Protein AF-A0A0B7HLV7-F1 (afdb_monomer_lite)

Foldseek 3Di:
DVQVQVLVLQLLVVVLCLVVPVLPAQAADDDDPPDFWGQFTPVVSQVVVLVVLVVSPQADPLVSVLSSVLRVLLRVCSNVPLDTGTPPDDDPLQPCARLQQSHNDALDSSQSVQKHWAPWDDDPFKIKIWIWGNRDPVGRPDIWIWIWGQDPNHIHTNDTRSSVSSVVSSVVSVVD

Radius of gyration: 17.13 Å; chains: 1; bounding box: 41×34×47 Å

Structure (mmCIF, N/CA/C/O backbone):
data_AF-A0A0B7HLV7-F1
#
_entry.id   AF-A0A0B7HLV7-F1
#
loop_
_atom_site.group_PDB
_atom_site.id
_atom_site.type_symbol
_atom_site.label_atom_id
_atom_site.label_alt_id
_atom_site.label_comp_id
_atom_site.label_asym_id
_atom_site.label_entity_id
_atom_site.label_seq_id
_atom_site.pdbx_PDB_ins_code
_atom_site.Cartn_x
_atom_site.Cartn_y
_atom_site.Cartn_z
_atom_site.occupancy
_atom_site.B_iso_or_equiv
_atom_site.auth_seq_id
_atom_site.auth_comp_id
_atom_site.auth_asym_id
_atom_site.auth_atom_id
_atom_site.pdbx_PDB_model_num
ATOM 1 N N . MET A 1 1 ? -16.124 2.424 22.012 1.00 82.56 1 MET A N 1
ATOM 2 C CA . MET A 1 1 ? -14.673 2.455 22.305 1.00 82.56 1 MET A CA 1
ATOM 3 C C . MET A 1 1 ? -13.866 1.832 21.165 1.00 82.56 1 MET A C 1
ATOM 5 O O . MET A 1 1 ? -13.036 2.535 20.619 1.00 82.56 1 MET A O 1
ATOM 9 N N . ILE A 1 2 ? -14.164 0.598 20.724 1.00 90.06 2 ILE A N 1
ATOM 10 C CA . ILE A 1 2 ? -13.438 -0.084 19.622 1.00 90.06 2 ILE A CA 1
ATOM 11 C C . ILE A 1 2 ? -13.521 0.661 18.279 1.00 90.06 2 ILE A C 1
ATOM 13 O O . ILE A 1 2 ? -12.499 0.878 17.647 1.00 90.06 2 ILE A O 1
ATOM 17 N N . VAL A 1 3 ? -14.708 1.136 17.886 1.00 93.38 3 VAL A N 1
ATOM 18 C CA . VAL A 1 3 ? -14.902 1.942 16.660 1.00 93.38 3 VAL A CA 1
ATOM 19 C C . VAL A 1 3 ? -13.949 3.143 16.600 1.00 93.38 3 VAL A C 1
ATOM 21 O O . VAL A 1 3 ? -13.346 3.411 15.569 1.00 93.38 3 VAL A O 1
ATOM 24 N N . LEU A 1 4 ? -13.763 3.843 17.724 1.00 94.81 4 LEU A N 1
ATOM 25 C CA . LEU A 1 4 ? -12.854 4.987 17.788 1.00 94.81 4 LEU A CA 1
ATOM 26 C C . LEU A 1 4 ? -11.385 4.557 17.656 1.00 94.81 4 LEU A C 1
ATOM 28 O O . LEU A 1 4 ? -10.611 5.273 17.036 1.00 94.81 4 LEU A O 1
ATOM 32 N N . LEU A 1 5 ? -11.011 3.391 18.198 1.00 96.50 5 LEU A N 1
ATOM 33 C CA . LEU A 1 5 ? -9.662 2.838 18.040 1.00 96.50 5 LEU A CA 1
ATOM 34 C C . LEU A 1 5 ? -9.366 2.499 16.576 1.00 96.50 5 LEU A C 1
ATOM 36 O O . LEU A 1 5 ? -8.321 2.891 16.078 1.00 96.50 5 LEU A O 1
ATOM 40 N N . LEU A 1 6 ? -10.295 1.841 15.878 1.00 98.06 6 LEU A N 1
ATOM 41 C CA . LEU A 1 6 ? -10.146 1.513 14.455 1.00 98.06 6 LEU A CA 1
ATOM 42 C C . LEU A 1 6 ? -10.099 2.771 13.580 1.00 98.06 6 LEU A C 1
ATOM 44 O O . LEU A 1 6 ? -9.280 2.869 12.670 1.00 98.06 6 LEU A O 1
ATOM 48 N N . GLN A 1 7 ? -10.932 3.770 13.890 1.00 97.94 7 GLN A N 1
ATOM 49 C CA . GLN A 1 7 ? -10.882 5.047 13.187 1.00 97.94 7 GLN A CA 1
ATOM 50 C C . GLN A 1 7 ? -9.551 5.766 13.435 1.00 97.94 7 GLN A C 1
ATOM 52 O O . GLN A 1 7 ? -8.980 6.334 12.513 1.00 97.94 7 GLN A O 1
ATOM 57 N N . ASN A 1 8 ? -9.043 5.754 14.666 1.00 98.00 8 ASN A N 1
ATOM 58 C CA . ASN A 1 8 ? -7.751 6.361 14.965 1.00 98.00 8 ASN A CA 1
ATOM 59 C C . ASN A 1 8 ? -6.611 5.618 14.265 1.00 98.00 8 ASN A C 1
ATOM 61 O O . ASN A 1 8 ? -5.778 6.282 13.664 1.00 98.00 8 ASN A O 1
ATOM 65 N N . LEU A 1 9 ? -6.635 4.282 14.246 1.00 98.38 9 LEU A N 1
ATOM 66 C CA . LEU A 1 9 ? -5.660 3.470 13.518 1.00 98.38 9 LEU A CA 1
ATOM 67 C C . LEU A 1 9 ? -5.577 3.892 12.047 1.00 98.38 9 LEU A C 1
ATOM 69 O O . LEU A 1 9 ? -4.496 4.214 11.566 1.00 98.38 9 LEU A O 1
ATOM 73 N N . ILE A 1 10 ? -6.708 3.957 11.336 1.00 98.00 10 ILE A N 1
ATOM 74 C CA . ILE A 1 10 ? -6.679 4.322 9.914 1.00 98.00 10 ILE A CA 1
ATOM 75 C C . ILE A 1 10 ? -6.215 5.775 9.708 1.00 98.00 10 ILE A C 1
ATOM 77 O O . ILE A 1 10 ? -5.467 6.065 8.780 1.00 98.00 10 ILE A O 1
ATOM 81 N N . ARG A 1 11 ? -6.574 6.696 10.611 1.00 97.94 11 ARG A N 1
ATOM 82 C CA . ARG A 1 11 ? -6.086 8.085 10.572 1.00 97.94 11 ARG A CA 1
ATOM 83 C C . ARG A 1 11 ? -4.574 8.167 10.767 1.00 97.94 11 ARG A C 1
ATOM 85 O O . ARG A 1 11 ? -3.918 8.937 10.070 1.00 97.94 11 ARG A O 1
ATOM 92 N N . GLU A 1 12 ? -4.028 7.390 11.696 1.00 97.88 12 GLU A N 1
ATOM 93 C CA . GLU A 1 12 ? -2.591 7.321 11.960 1.00 97.88 12 GLU A CA 1
ATOM 94 C C . GLU A 1 12 ? -1.831 6.698 10.788 1.00 97.88 12 GLU A C 1
ATOM 96 O O . GLU A 1 12 ? -0.806 7.248 10.393 1.00 97.88 12 GLU A O 1
ATOM 101 N N . VAL A 1 13 ? -2.375 5.646 10.169 1.00 97.31 13 VAL A N 1
ATOM 102 C CA . VAL A 1 13 ? -1.836 5.041 8.941 1.00 97.31 13 VAL A CA 1
ATOM 103 C C . VAL A 1 13 ? -1.690 6.079 7.830 1.00 97.31 13 VAL A C 1
ATOM 105 O O . VAL A 1 13 ? -0.601 6.236 7.284 1.00 97.31 13 VAL A O 1
ATOM 108 N N . TYR A 1 14 ? -2.749 6.831 7.518 1.00 96.19 14 TYR A N 1
ATOM 109 C CA . TYR A 1 14 ? -2.695 7.824 6.437 1.00 96.19 14 TYR A CA 1
ATOM 110 C C . TYR A 1 14 ? -1.865 9.058 6.787 1.00 96.19 14 TYR A C 1
ATOM 112 O O . TYR A 1 14 ? -1.224 9.641 5.913 1.00 96.19 14 TYR A O 1
ATOM 120 N N . HIS A 1 15 ? -1.825 9.458 8.057 1.00 96.12 15 HIS A N 1
ATOM 121 C CA . HIS A 1 15 ? -0.903 10.501 8.494 1.00 96.12 15 HIS A CA 1
ATOM 122 C C . HIS A 1 15 ? 0.558 10.051 8.325 1.00 96.12 15 HIS A C 1
ATOM 124 O O . HIS A 1 15 ? 1.380 10.784 7.769 1.00 96.12 15 HIS A O 1
ATOM 130 N N . TRP A 1 16 ? 0.878 8.828 8.750 1.00 95.44 16 TRP A N 1
ATOM 131 C CA . TRP A 1 16 ? 2.199 8.232 8.580 1.00 95.44 16 TRP A CA 1
ATOM 132 C C . TRP A 1 16 ? 2.587 8.104 7.104 1.00 95.44 16 TRP A C 1
ATOM 134 O O . TRP A 1 16 ? 3.659 8.574 6.729 1.00 95.44 16 TRP A O 1
ATOM 144 N N . GLU A 1 17 ? 1.707 7.567 6.255 1.00 92.94 17 GLU A N 1
ATOM 145 C CA . GLU A 1 17 ? 1.951 7.451 4.812 1.00 92.94 17 GLU A CA 1
ATOM 146 C C . GLU A 1 17 ? 2.245 8.822 4.201 1.00 92.94 17 GLU A C 1
ATOM 148 O O . GLU A 1 17 ? 3.291 8.993 3.575 1.00 92.94 17 GLU A O 1
ATOM 153 N N . SER A 1 18 ? 1.417 9.832 4.493 1.00 90.19 18 SER A N 1
ATOM 154 C CA . SER A 1 18 ? 1.579 11.177 3.924 1.00 90.19 18 SER A CA 1
ATOM 155 C C . SER A 1 18 ? 2.907 11.852 4.297 1.00 90.19 18 SER A C 1
ATOM 157 O O . SER A 1 18 ? 3.455 12.626 3.513 1.00 90.19 18 SER A O 1
ATOM 159 N N . THR A 1 19 ? 3.461 11.534 5.471 1.00 88.50 19 THR A N 1
ATOM 160 C CA . THR A 1 19 ? 4.732 12.089 5.971 1.00 88.50 19 THR A CA 1
ATOM 161 C C . THR A 1 19 ? 5.956 11.276 5.534 1.00 88.50 19 THR A C 1
ATOM 163 O O . THR A 1 19 ? 7.069 11.799 5.544 1.00 88.50 19 THR A O 1
ATOM 166 N N . HIS A 1 20 ? 5.754 10.031 5.088 1.00 81.88 20 HIS A N 1
ATOM 167 C CA . HIS A 1 20 ? 6.789 9.096 4.621 1.00 81.88 20 HIS A CA 1
ATOM 168 C C . HIS A 1 20 ? 6.646 8.770 3.120 1.00 81.88 20 HIS A C 1
ATOM 170 O O . HIS A 1 20 ? 7.171 7.773 2.622 1.00 81.88 20 HIS A O 1
ATOM 176 N N . ARG A 1 21 ? 5.937 9.623 2.369 1.00 68.69 21 ARG A N 1
ATOM 177 C CA . ARG A 1 21 ? 5.664 9.456 0.931 1.00 68.69 21 ARG A CA 1
ATOM 178 C C . ARG A 1 21 ? 6.865 9.763 0.029 1.00 68.69 21 ARG A C 1
ATOM 180 O O . ARG A 1 21 ? 6.797 9.561 -1.180 1.00 68.69 21 ARG A O 1
ATOM 187 N N . SER A 1 22 ? 7.972 10.250 0.592 1.00 56.41 22 SER A N 1
ATOM 188 C CA . SER A 1 22 ? 9.086 10.863 -0.149 1.00 56.41 22 SER A CA 1
ATOM 189 C C . SER A 1 22 ? 9.812 9.945 -1.140 1.00 56.41 22 SER A C 1
ATOM 191 O O . SER A 1 22 ? 10.616 10.447 -1.922 1.00 56.41 22 SER A O 1
ATOM 193 N N . GLN A 1 23 ? 9.531 8.638 -1.145 1.00 67.81 23 GLN A N 1
ATOM 194 C CA . GLN A 1 23 ? 10.150 7.684 -2.066 1.00 67.81 23 GLN A CA 1
ATOM 195 C C . GLN A 1 23 ? 9.171 6.801 -2.848 1.00 67.81 23 GLN A C 1
ATOM 197 O O . GLN A 1 23 ? 9.618 5.847 -3.471 1.00 67.81 23 GLN A O 1
ATOM 202 N N . GLY A 1 24 ? 7.867 7.109 -2.841 1.00 84.25 24 GLY A N 1
ATOM 203 C CA . GLY A 1 24 ? 6.858 6.365 -3.608 1.00 84.25 24 GLY A CA 1
ATOM 204 C C . GLY A 1 24 ? 6.787 4.859 -3.310 1.00 84.25 24 GLY A C 1
ATOM 205 O O . GLY A 1 24 ? 7.441 4.350 -2.403 1.00 84.25 24 GLY A O 1
ATOM 206 N N . ASP A 1 25 ? 5.977 4.149 -4.092 1.00 92.44 25 ASP A N 1
ATOM 207 C CA . ASP A 1 25 ? 5.846 2.691 -4.059 1.00 92.44 25 ASP A CA 1
ATOM 208 C C . ASP A 1 25 ? 6.166 2.130 -5.446 1.00 92.44 25 ASP A C 1
ATOM 210 O O . ASP A 1 25 ? 5.843 2.763 -6.454 1.00 92.44 25 ASP A O 1
ATOM 214 N N . PHE A 1 26 ? 6.801 0.955 -5.495 1.00 94.81 26 PHE A N 1
ATOM 215 C CA . PHE A 1 26 ? 7.119 0.235 -6.740 1.00 94.81 26 PHE A CA 1
ATOM 216 C C . PHE A 1 26 ? 7.846 1.097 -7.793 1.00 94.81 26 PHE A C 1
ATOM 218 O O . PHE A 1 26 ? 7.516 1.081 -8.980 1.00 94.81 26 PHE A O 1
ATOM 225 N N . ILE A 1 27 ? 8.833 1.882 -7.347 1.00 93.88 27 ILE A N 1
ATOM 226 C CA . ILE A 1 27 ? 9.639 2.750 -8.215 1.00 93.88 27 ILE A CA 1
ATOM 227 C C . ILE A 1 27 ? 10.526 1.902 -9.138 1.00 93.88 27 ILE A C 1
ATOM 229 O O . ILE A 1 27 ? 11.206 0.997 -8.647 1.00 93.88 27 ILE A O 1
ATOM 233 N N . PRO A 1 28 ? 10.570 2.190 -10.452 1.00 94.50 28 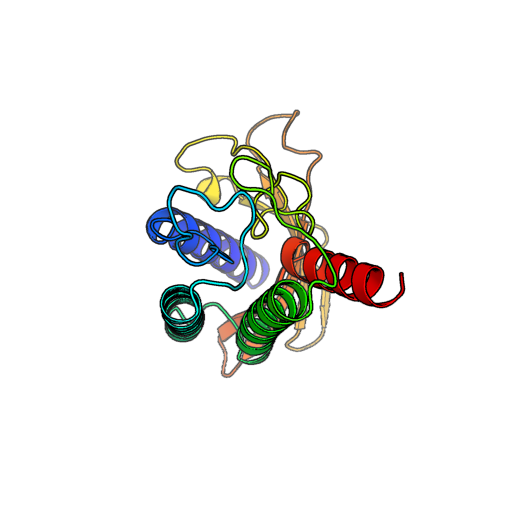PRO A N 1
ATOM 234 C CA . PRO A 1 28 ? 11.443 1.477 -11.366 1.00 94.50 28 PRO A CA 1
ATOM 235 C C . PRO A 1 28 ? 12.899 1.903 -11.163 1.00 94.50 28 PRO A C 1
ATOM 237 O O . PRO A 1 28 ? 13.184 3.051 -10.812 1.00 94.50 28 PRO A O 1
ATOM 240 N N . ALA A 1 29 ? 13.835 0.994 -11.424 1.00 94.19 29 ALA A N 1
ATOM 241 C CA . ALA A 1 29 ? 15.249 1.339 -11.418 1.00 94.19 29 ALA A CA 1
ATOM 242 C C . ALA A 1 29 ? 15.566 2.394 -12.493 1.00 94.19 29 ALA A C 1
ATOM 244 O O . ALA A 1 29 ? 14.879 2.505 -13.513 1.00 94.19 29 ALA A O 1
ATOM 245 N N . GLN A 1 30 ? 16.626 3.177 -12.270 1.00 88.31 30 GLN A N 1
ATOM 246 C CA . GLN A 1 30 ? 17.100 4.125 -13.277 1.00 88.31 30 GLN A CA 1
ATOM 247 C C . GLN A 1 30 ? 17.525 3.383 -14.546 1.00 88.31 30 GLN A C 1
ATOM 249 O O . GLN A 1 30 ? 18.299 2.430 -14.485 1.00 88.31 30 GLN A O 1
ATOM 254 N N . ILE A 1 31 ? 17.045 3.867 -15.686 1.00 84.94 31 ILE A N 1
ATOM 255 C CA . ILE A 1 31 ? 17.413 3.375 -17.015 1.00 84.94 31 ILE A CA 1
ATOM 256 C C . ILE A 1 31 ? 18.472 4.279 -17.648 1.00 84.94 31 ILE A C 1
ATOM 258 O O . ILE A 1 31 ? 18.636 5.438 -17.245 1.00 84.94 31 ILE A O 1
ATOM 262 N N . ALA A 1 32 ? 19.197 3.765 -18.641 1.00 79.75 32 ALA A N 1
ATOM 263 C CA . ALA A 1 32 ? 20.127 4.590 -19.409 1.00 79.75 32 ALA A CA 1
ATOM 264 C C . ALA A 1 32 ? 19.372 5.652 -20.239 1.00 79.75 32 ALA A C 1
ATOM 266 O O . ALA A 1 32 ? 18.192 5.503 -20.544 1.00 79.75 32 ALA A O 1
ATOM 267 N N . GLN A 1 33 ? 20.045 6.751 -20.609 1.00 74.56 33 GLN A N 1
ATOM 268 C CA . GLN A 1 33 ? 19.409 7.872 -21.327 1.00 74.56 33 GLN A CA 1
ATOM 269 C C . GLN A 1 33 ? 18.804 7.489 -22.688 1.00 74.56 33 GLN A C 1
ATOM 271 O O . GLN A 1 33 ? 17.924 8.194 -23.176 1.00 74.56 33 GLN A O 1
ATOM 276 N N . ASP A 1 34 ? 19.295 6.423 -23.313 1.00 79.31 34 ASP A N 1
ATOM 277 C CA . ASP A 1 34 ? 18.848 5.907 -24.606 1.00 79.31 34 ASP A CA 1
ATOM 278 C C . ASP A 1 34 ? 17.789 4.798 -24.490 1.00 79.31 34 ASP A C 1
ATOM 280 O O . ASP A 1 34 ? 17.248 4.350 -25.503 1.00 79.31 34 ASP A O 1
ATOM 284 N N . GLU A 1 35 ? 17.446 4.379 -23.274 1.00 86.25 35 GLU A N 1
ATOM 285 C CA . GLU A 1 35 ? 16.417 3.376 -23.038 1.00 86.25 35 GLU A CA 1
ATOM 286 C C . GLU A 1 35 ? 15.027 4.006 -22.948 1.00 86.25 35 GLU A C 1
ATOM 288 O O . GLU A 1 35 ? 14.814 5.075 -22.378 1.00 86.25 35 GLU A O 1
ATOM 293 N N . SER A 1 36 ? 14.049 3.316 -23.534 1.00 89.94 36 SER A N 1
ATOM 294 C CA . SER A 1 36 ? 12.655 3.776 -23.572 1.00 89.94 36 SER A CA 1
ATOM 295 C C . SER A 1 36 ? 11.743 3.017 -22.610 1.00 89.94 36 SER A C 1
ATOM 297 O O . SER A 1 36 ? 10.570 3.359 -22.509 1.00 89.94 36 SER A O 1
ATOM 299 N N . PHE A 1 37 ? 12.242 1.995 -21.911 1.00 93.31 37 PHE A N 1
ATOM 300 C CA . PHE A 1 37 ? 11.448 1.151 -21.018 1.00 93.31 37 PHE A CA 1
ATOM 301 C C . PHE A 1 37 ? 12.242 0.722 -19.786 1.00 93.31 37 PHE A C 1
ATOM 303 O O . PHE A 1 37 ? 13.456 0.555 -19.851 1.00 93.31 37 PHE A O 1
ATOM 310 N N . PHE A 1 38 ? 11.534 0.548 -18.672 1.00 95.19 38 PHE A N 1
ATOM 311 C CA . PHE A 1 38 ? 12.087 0.043 -17.419 1.00 95.19 38 PHE A CA 1
ATOM 312 C C . PHE A 1 38 ? 12.251 -1.480 -17.461 1.00 95.19 38 PHE A C 1
ATOM 314 O O . PHE A 1 38 ? 11.408 -2.176 -18.028 1.00 95.19 38 PHE A O 1
ATOM 321 N N . HIS A 1 39 ? 13.318 -1.995 -16.839 1.00 94.75 39 HIS A N 1
ATOM 322 C CA . HIS A 1 39 ? 13.647 -3.433 -16.842 1.00 94.75 39 HIS A CA 1
ATOM 323 C C . HIS A 1 39 ? 13.428 -4.128 -15.502 1.00 94.75 39 HIS A C 1
ATOM 325 O O . HIS A 1 39 ? 13.299 -5.344 -15.470 1.00 94.75 39 HIS A O 1
ATOM 331 N N . ASN A 1 40 ? 13.404 -3.374 -14.406 1.00 96.31 40 ASN A N 1
ATOM 332 C CA . ASN A 1 40 ? 13.290 -3.892 -13.047 1.00 96.31 40 ASN A CA 1
ATOM 333 C C . ASN A 1 40 ? 12.888 -2.760 -12.086 1.00 96.31 40 ASN A C 1
ATOM 335 O O . ASN A 1 40 ? 12.887 -1.579 -12.460 1.00 96.31 40 ASN A O 1
ATOM 339 N N . LEU A 1 41 ? 12.557 -3.109 -10.846 1.00 96.69 41 LEU A N 1
ATOM 340 C CA . LEU A 1 41 ? 12.316 -2.142 -9.779 1.00 96.69 41 LEU A CA 1
ATOM 341 C C . LEU A 1 41 ? 13.615 -1.718 -9.086 1.00 96.69 41 LEU A C 1
ATOM 343 O O . LEU A 1 41 ? 14.620 -2.434 -9.083 1.00 96.69 41 LEU A O 1
ATOM 347 N N . ASP A 1 42 ? 13.587 -0.548 -8.451 1.00 96.44 42 ASP A N 1
ATOM 348 C CA . ASP A 1 42 ? 14.581 -0.178 -7.448 1.00 96.44 42 ASP A CA 1
ATOM 349 C C . ASP A 1 42 ? 14.335 -1.007 -6.176 1.00 96.44 42 ASP A C 1
ATOM 351 O O . ASP A 1 42 ? 13.592 -0.619 -5.268 1.00 96.44 42 ASP A O 1
ATOM 355 N N . MET A 1 43 ? 14.962 -2.183 -6.125 1.00 96.19 43 MET A N 1
ATOM 356 C CA . MET A 1 43 ? 14.783 -3.128 -5.023 1.00 96.19 43 MET A CA 1
ATOM 357 C C . MET A 1 43 ? 15.351 -2.621 -3.692 1.00 96.19 43 MET A C 1
ATOM 359 O O . MET A 1 43 ? 14.857 -3.015 -2.638 1.00 96.19 43 MET A O 1
ATOM 363 N N . ALA A 1 44 ? 16.328 -1.707 -3.714 1.00 95.25 44 ALA A N 1
ATOM 364 C CA . ALA A 1 44 ? 16.829 -1.083 -2.492 1.00 95.25 44 ALA A CA 1
ATOM 365 C C . ALA A 1 44 ? 15.787 -0.120 -1.902 1.00 95.25 44 ALA A C 1
ATOM 367 O O . ALA A 1 44 ? 15.570 -0.094 -0.687 1.00 95.25 44 ALA A O 1
ATOM 368 N N . ASN A 1 45 ? 15.106 0.644 -2.761 1.00 94.75 45 ASN A N 1
ATOM 369 C CA . ASN A 1 45 ? 13.983 1.481 -2.351 1.00 94.75 45 ASN A CA 1
ATOM 370 C C . ASN A 1 45 ? 12.807 0.643 -1.827 1.00 94.75 45 ASN A C 1
ATOM 372 O O . ASN A 1 45 ? 12.256 0.947 -0.768 1.00 94.75 45 ASN A O 1
ATOM 376 N N . HIS A 1 46 ? 12.464 -0.440 -2.531 1.00 96.19 46 HIS A N 1
ATOM 377 C CA . HIS A 1 46 ? 11.410 -1.372 -2.122 1.00 96.19 46 HIS A CA 1
ATOM 378 C C . HIS A 1 46 ? 11.689 -1.999 -0.748 1.00 96.19 46 HIS A C 1
ATOM 380 O O . HIS A 1 46 ? 10.844 -1.929 0.146 1.00 96.19 46 HIS A O 1
ATOM 386 N N . GLU A 1 47 ? 12.897 -2.530 -0.529 1.00 95.56 47 GLU A N 1
ATOM 387 C CA . GLU A 1 47 ? 13.300 -3.101 0.762 1.00 95.56 47 GLU A CA 1
ATOM 388 C C . GLU A 1 47 ? 13.217 -2.056 1.883 1.00 95.56 47 GLU A C 1
ATOM 390 O O . GLU A 1 47 ? 12.740 -2.339 2.989 1.00 95.56 47 GLU A O 1
ATOM 395 N N . LYS A 1 48 ? 13.656 -0.822 1.615 1.00 94.50 48 LYS A N 1
ATOM 396 C CA . LYS A 1 48 ? 13.568 0.264 2.590 1.00 94.50 48 LYS A CA 1
ATOM 397 C C . LYS A 1 48 ? 12.113 0.567 2.959 1.00 94.50 48 LYS A C 1
ATOM 399 O O . LYS A 1 48 ? 11.808 0.640 4.150 1.00 94.50 48 LYS A O 1
ATOM 404 N N . LYS A 1 49 ? 11.219 0.692 1.976 1.00 94.44 49 LYS A N 1
ATOM 405 C CA . LYS A 1 49 ? 9.796 0.973 2.206 1.00 94.44 49 LYS A CA 1
ATOM 406 C C . LYS A 1 49 ? 9.099 -0.172 2.946 1.00 94.44 49 LYS A C 1
ATOM 408 O O . LYS A 1 49 ? 8.399 0.084 3.923 1.00 94.44 49 LYS A O 1
ATOM 413 N N . SER A 1 50 ? 9.363 -1.423 2.569 1.00 95.25 50 SER A N 1
ATOM 414 C CA . SER A 1 50 ? 8.863 -2.613 3.277 1.00 95.25 50 SER A CA 1
ATOM 415 C C . SER A 1 50 ? 9.289 -2.619 4.756 1.00 95.25 50 SER A C 1
ATOM 417 O O . SER A 1 50 ? 8.468 -2.795 5.660 1.00 95.25 50 SER A O 1
ATOM 419 N N . ASN A 1 51 ? 10.556 -2.290 5.036 1.00 95.06 51 ASN A N 1
ATOM 420 C CA . ASN A 1 51 ? 11.059 -2.144 6.404 1.00 95.06 51 ASN A CA 1
ATOM 421 C C . ASN A 1 51 ? 10.397 -0.991 7.180 1.00 95.06 51 ASN A C 1
ATOM 423 O O . ASN A 1 51 ? 10.187 -1.108 8.388 1.00 95.06 51 ASN A O 1
ATOM 427 N N . GLU A 1 52 ? 10.090 0.130 6.527 1.00 95.06 52 GLU A N 1
ATOM 428 C CA . GLU A 1 52 ? 9.363 1.248 7.141 1.00 95.06 52 GLU A CA 1
ATOM 429 C C . GLU A 1 52 ? 7.923 0.851 7.499 1.00 95.06 52 GLU A C 1
ATOM 431 O O . GLU A 1 52 ? 7.488 1.116 8.622 1.00 95.06 52 GLU A O 1
ATOM 436 N N . ILE A 1 53 ? 7.221 0.151 6.598 1.00 95.81 53 ILE A N 1
ATOM 437 C CA . ILE A 1 53 ? 5.883 -0.413 6.847 1.00 95.81 53 I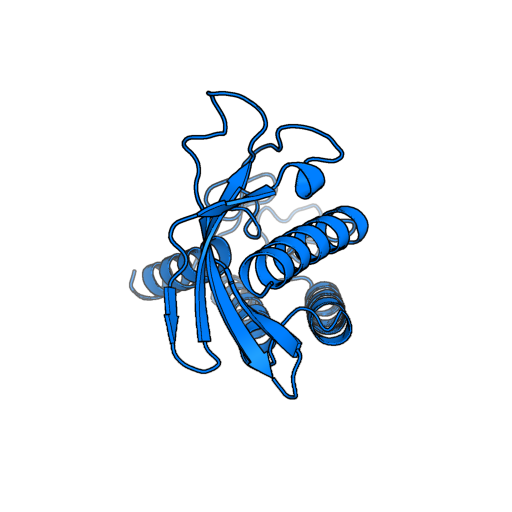LE A CA 1
ATOM 438 C C . ILE A 1 53 ? 5.936 -1.343 8.065 1.00 95.81 53 ILE A C 1
ATOM 440 O O . ILE A 1 53 ? 5.169 -1.156 9.012 1.00 95.81 53 ILE A O 1
ATOM 444 N N . ALA A 1 54 ? 6.889 -2.279 8.099 1.00 95.88 54 ALA A N 1
ATOM 445 C CA . ALA A 1 54 ? 7.044 -3.228 9.200 1.00 95.88 54 ALA A CA 1
ATOM 446 C C . ALA A 1 54 ? 7.342 -2.544 10.548 1.00 95.88 54 ALA A C 1
ATOM 448 O O . ALA A 1 54 ? 6.787 -2.917 11.584 1.00 95.88 54 ALA A O 1
ATOM 449 N N . ARG A 1 55 ? 8.201 -1.517 10.554 1.00 95.88 55 ARG A N 1
ATOM 450 C CA . ARG A 1 55 ? 8.593 -0.789 11.775 1.00 95.88 55 ARG A CA 1
ATOM 451 C C . ARG A 1 55 ? 7.538 0.192 12.273 1.00 95.88 55 ARG A C 1
ATOM 453 O O . ARG A 1 55 ? 7.603 0.579 13.437 1.00 95.88 55 ARG A O 1
ATOM 460 N N . SER A 1 56 ? 6.587 0.588 11.428 1.00 95.81 56 SER A N 1
ATOM 461 C CA . SER A 1 56 ? 5.522 1.525 11.805 1.00 95.81 56 SER A CA 1
ATOM 462 C C . SER A 1 56 ? 4.637 0.996 12.941 1.00 95.81 56 SER A C 1
ATOM 464 O O . SER A 1 56 ? 4.079 1.775 13.709 1.00 95.81 56 SER A O 1
ATOM 466 N N . GLY A 1 57 ? 4.511 -0.331 13.062 1.00 96.19 57 GLY A N 1
ATOM 467 C CA . GLY A 1 57 ? 3.636 -0.985 14.033 1.00 96.19 57 GLY A CA 1
ATOM 468 C C . GLY A 1 57 ? 2.149 -0.960 13.666 1.00 96.19 57 GLY A C 1
ATOM 469 O O . GLY A 1 57 ? 1.357 -1.571 14.383 1.00 96.19 57 GLY A O 1
ATOM 470 N N . PHE A 1 58 ? 1.768 -0.314 12.557 1.00 98.00 58 PHE A N 1
ATOM 471 C CA . PHE A 1 58 ? 0.376 -0.226 12.106 1.00 98.00 58 PHE A CA 1
ATOM 472 C C . PHE A 1 58 ? -0.102 -1.456 11.339 1.00 98.00 58 PHE A C 1
ATOM 474 O O . PHE A 1 58 ? -1.306 -1.686 11.250 1.00 98.00 58 PHE A O 1
ATOM 481 N N . PHE A 1 59 ? 0.822 -2.230 10.777 1.00 98.31 59 PHE A N 1
ATOM 482 C CA . PHE A 1 59 ? 0.527 -3.321 9.856 1.00 98.31 59 PHE A CA 1
ATOM 483 C C . PHE A 1 59 ? 0.894 -4.671 10.465 1.00 98.31 59 PHE A C 1
ATOM 485 O O . PHE A 1 59 ? 1.854 -4.790 11.235 1.00 98.31 59 PHE A O 1
ATOM 492 N N . THR A 1 60 ? 0.103 -5.685 10.133 1.00 98.38 60 THR A N 1
ATOM 493 C CA . THR A 1 60 ? 0.421 -7.085 10.435 1.00 98.38 60 THR A CA 1
ATOM 494 C C . THR A 1 60 ? 1.597 -7.567 9.587 1.00 98.38 60 THR A C 1
ATOM 496 O O . THR A 1 60 ? 1.952 -6.959 8.573 1.00 98.38 60 THR A O 1
ATOM 499 N N . THR A 1 61 ? 2.197 -8.690 9.984 1.00 97.19 61 THR A N 1
ATOM 500 C CA . THR A 1 61 ? 3.217 -9.363 9.164 1.00 97.19 61 THR A CA 1
ATOM 501 C C . THR A 1 61 ? 2.655 -9.763 7.798 1.00 97.19 61 THR A C 1
ATOM 503 O O . THR A 1 61 ? 3.364 -9.673 6.801 1.00 97.19 61 THR A O 1
ATOM 506 N N . ASP A 1 62 ? 1.378 -10.144 7.732 1.00 96.81 62 ASP A N 1
ATOM 507 C CA . ASP A 1 62 ? 0.726 -10.546 6.484 1.00 96.81 62 ASP A CA 1
ATOM 508 C C . ASP A 1 62 ? 0.625 -9.387 5.490 1.00 96.81 62 ASP A C 1
ATOM 510 O O . ASP A 1 62 ? 0.943 -9.567 4.315 1.00 96.81 62 ASP A O 1
ATOM 514 N N . PHE A 1 63 ? 0.306 -8.175 5.956 1.00 98.44 63 PHE A N 1
ATOM 515 C CA . PHE A 1 63 ? 0.328 -6.988 5.096 1.00 98.44 63 PHE A CA 1
ATOM 516 C C . PHE A 1 63 ? 1.739 -6.694 4.562 1.00 98.44 63 PHE A C 1
ATOM 518 O O . PHE A 1 63 ? 1.908 -6.384 3.384 1.00 98.44 63 PHE A O 1
ATOM 525 N N . VAL A 1 64 ? 2.770 -6.805 5.409 1.00 97.88 64 VAL A N 1
ATOM 526 C CA . VAL A 1 64 ? 4.171 -6.604 4.990 1.00 97.88 64 VAL A CA 1
ATOM 527 C C . VAL A 1 64 ? 4.571 -7.641 3.938 1.00 97.88 64 VAL A C 1
ATOM 529 O O . VAL A 1 64 ? 5.167 -7.288 2.922 1.00 97.88 64 VAL A O 1
ATOM 532 N N . ASN A 1 65 ? 4.195 -8.905 4.143 1.00 97.88 65 ASN A N 1
ATOM 533 C CA . ASN A 1 65 ? 4.444 -9.982 3.188 1.00 97.88 65 ASN A CA 1
ATOM 534 C C . ASN A 1 65 ? 3.710 -9.749 1.861 1.00 97.88 65 ASN A C 1
ATOM 536 O O . ASN A 1 65 ? 4.278 -10.010 0.803 1.00 97.88 65 ASN A O 1
ATOM 540 N N . LEU A 1 66 ? 2.470 -9.247 1.899 1.00 98.00 66 LEU A N 1
ATOM 541 C CA . LEU A 1 66 ? 1.730 -8.860 0.698 1.00 98.00 66 LEU A CA 1
ATOM 542 C C . LEU A 1 66 ? 2.455 -7.736 -0.050 1.00 98.00 66 LEU A C 1
ATOM 544 O O . LEU A 1 66 ? 2.694 -7.868 -1.248 1.00 98.00 66 LEU A O 1
ATOM 548 N N . TYR A 1 67 ? 2.850 -6.665 0.642 1.00 97.88 67 TYR A N 1
ATOM 549 C CA . TYR A 1 67 ? 3.599 -5.562 0.035 1.00 97.88 67 TYR A CA 1
ATOM 550 C C . TYR A 1 67 ? 4.874 -6.060 -0.658 1.00 97.88 67 TYR A C 1
ATOM 552 O O . TYR A 1 67 ? 5.129 -5.730 -1.818 1.00 97.88 67 TYR A O 1
ATOM 560 N N . ASP A 1 68 ? 5.648 -6.897 0.037 1.00 97.94 68 ASP A N 1
ATOM 561 C CA . ASP A 1 68 ? 6.893 -7.444 -0.492 1.00 97.94 68 ASP A CA 1
ATOM 562 C C . ASP A 1 68 ? 6.660 -8.338 -1.716 1.00 97.94 68 ASP A C 1
ATOM 564 O O . ASP A 1 68 ? 7.288 -8.156 -2.761 1.00 97.94 68 ASP A O 1
ATOM 568 N N . LYS A 1 69 ? 5.669 -9.233 -1.628 1.00 98.00 69 LYS A N 1
ATOM 569 C CA . LYS A 1 69 ? 5.234 -10.094 -2.731 1.00 98.00 69 LYS A CA 1
ATOM 570 C C . LYS A 1 69 ? 4.873 -9.288 -3.977 1.00 98.00 69 LYS A C 1
ATOM 572 O O . LYS A 1 69 ? 5.251 -9.689 -5.076 1.00 98.00 69 LYS A O 1
ATOM 577 N N . LEU A 1 70 ? 4.145 -8.179 -3.830 1.00 98.25 70 LEU A N 1
ATOM 578 C CA . LEU A 1 70 ? 3.746 -7.333 -4.958 1.00 98.25 70 LEU A CA 1
ATOM 579 C C . LEU A 1 70 ? 4.962 -6.720 -5.658 1.00 98.25 70 LEU A C 1
ATOM 581 O O . LEU A 1 70 ? 5.038 -6.768 -6.885 1.00 98.25 70 LEU A O 1
ATOM 585 N N . GLY A 1 71 ? 5.936 -6.213 -4.897 1.00 97.75 71 GLY A N 1
ATOM 586 C CA . GLY A 1 71 ? 7.173 -5.669 -5.462 1.00 97.75 71 GLY A CA 1
ATOM 587 C C . GLY A 1 71 ? 7.987 -6.727 -6.201 1.00 97.75 71 GLY A C 1
ATOM 588 O O . GLY A 1 71 ? 8.357 -6.515 -7.354 1.00 97.75 71 GLY A O 1
ATOM 589 N N . LEU A 1 72 ? 8.180 -7.900 -5.591 1.00 98.06 72 LEU A N 1
ATOM 590 C CA . LEU A 1 72 ? 8.878 -9.026 -6.223 1.00 98.06 72 LEU A CA 1
ATOM 591 C C . LEU A 1 72 ? 8.186 -9.495 -7.510 1.00 98.06 72 LEU A C 1
ATOM 593 O O . LEU A 1 72 ? 8.851 -9.846 -8.482 1.00 98.06 72 LEU A O 1
ATOM 597 N N . LEU A 1 73 ? 6.852 -9.492 -7.535 1.00 97.56 73 LEU A N 1
ATOM 598 C CA . LEU A 1 73 ? 6.092 -9.895 -8.714 1.00 97.56 73 LEU A CA 1
ATOM 599 C C . LEU A 1 73 ? 6.221 -8.881 -9.856 1.00 97.56 73 LEU A C 1
ATOM 601 O O . LEU A 1 73 ? 6.426 -9.274 -11.002 1.00 97.56 73 LEU A O 1
ATOM 605 N N . ILE A 1 74 ? 6.133 -7.585 -9.545 1.00 98.00 74 ILE A N 1
ATOM 606 C CA . ILE A 1 74 ? 6.330 -6.502 -10.519 1.00 98.00 74 ILE A CA 1
ATOM 607 C C . ILE A 1 74 ? 7.751 -6.550 -11.091 1.00 98.00 74 ILE A C 1
ATOM 609 O O . ILE A 1 74 ? 7.918 -6.476 -12.308 1.00 98.00 74 ILE A O 1
ATOM 613 N N . ASP A 1 75 ? 8.761 -6.703 -10.234 1.00 97.81 75 ASP A N 1
ATOM 614 C CA . ASP A 1 75 ? 10.168 -6.808 -10.633 1.00 97.81 75 ASP A CA 1
ATOM 615 C C . ASP A 1 75 ? 10.409 -7.999 -11.572 1.00 97.81 75 ASP A C 1
ATOM 617 O O . ASP A 1 75 ? 11.010 -7.857 -12.641 1.00 97.81 75 ASP A O 1
ATOM 621 N N . HIS A 1 76 ? 9.841 -9.157 -11.226 1.00 96.81 76 HIS A N 1
ATOM 622 C CA . HIS A 1 76 ? 9.876 -10.347 -12.069 1.00 96.81 76 HIS A CA 1
ATOM 623 C C . HIS A 1 76 ? 9.202 -10.111 -13.427 1.00 96.81 76 HIS A C 1
ATOM 625 O O . HIS A 1 76 ? 9.765 -10.464 -14.461 1.00 96.81 76 HIS A O 1
ATOM 631 N N . TYR A 1 77 ? 8.022 -9.486 -13.458 1.00 96.69 77 TYR A N 1
ATOM 632 C CA . TYR A 1 77 ? 7.302 -9.225 -14.708 1.00 96.69 77 TYR A CA 1
ATOM 633 C C . TYR A 1 77 ? 8.015 -8.230 -15.620 1.00 96.69 77 TYR A C 1
ATOM 635 O O . TYR A 1 77 ? 7.965 -8.398 -16.839 1.00 96.69 77 TYR A O 1
ATOM 643 N N . LEU A 1 78 ? 8.693 -7.231 -15.054 1.00 95.62 78 LEU A N 1
ATOM 644 C CA . LEU A 1 78 ? 9.563 -6.332 -15.810 1.00 95.62 78 LEU A CA 1
ATOM 645 C C . LEU A 1 78 ? 10.763 -7.092 -16.394 1.00 95.62 78 LEU A C 1
ATOM 647 O O . LEU A 1 78 ? 11.027 -6.997 -17.594 1.00 95.62 78 LEU A O 1
ATOM 651 N N . THR A 1 79 ? 11.427 -7.908 -15.571 1.00 95.19 79 THR A N 1
ATOM 652 C CA . THR A 1 79 ? 12.628 -8.664 -15.962 1.00 95.19 79 THR A CA 1
ATOM 653 C C . THR A 1 79 ? 12.329 -9.674 -17.071 1.00 95.19 79 THR A C 1
ATOM 655 O O . THR A 1 79 ? 13.045 -9.741 -18.071 1.00 95.19 79 THR A O 1
ATOM 658 N N . GLU A 1 80 ? 11.233 -10.422 -16.936 1.00 94.94 80 GLU A N 1
ATOM 659 C CA . GLU A 1 80 ? 10.781 -11.415 -17.920 1.00 94.94 80 GLU A CA 1
ATOM 660 C C . GLU A 1 80 ? 9.990 -10.799 -19.084 1.00 94.94 80 GLU A C 1
ATOM 662 O O . GLU A 1 80 ? 9.578 -11.506 -20.005 1.00 94.94 80 GLU A O 1
ATOM 667 N N . ARG A 1 81 ? 9.773 -9.477 -19.066 1.00 92.38 81 ARG A N 1
ATOM 668 C CA . ARG A 1 81 ? 8.996 -8.736 -20.073 1.00 92.38 81 ARG A CA 1
ATOM 669 C C . ARG A 1 81 ? 7.576 -9.275 -20.269 1.00 92.38 81 ARG A C 1
ATOM 671 O O . ARG A 1 81 ? 7.050 -9.257 -21.382 1.00 92.38 81 ARG A O 1
ATOM 678 N N . ILE A 1 82 ? 6.941 -9.710 -19.181 1.00 94.38 82 ILE A N 1
ATOM 679 C CA . ILE A 1 82 ? 5.510 -10.057 -19.154 1.00 94.38 82 ILE A CA 1
ATOM 680 C C . ILE A 1 82 ? 4.663 -8.825 -1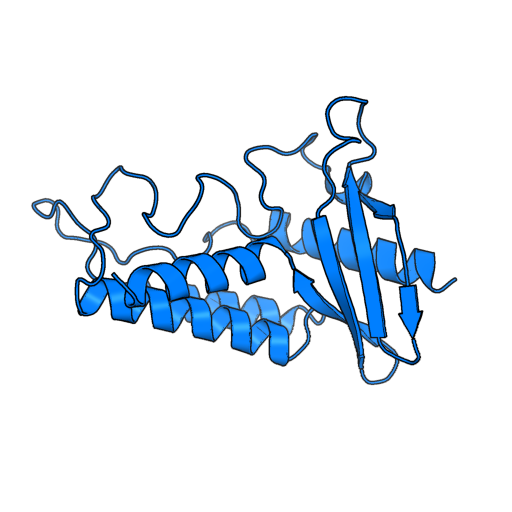9.500 1.00 94.38 82 ILE A C 1
ATOM 682 O O . ILE A 1 82 ? 3.656 -8.923 -20.197 1.00 94.38 82 ILE A O 1
ATOM 686 N N . PHE A 1 83 ? 5.106 -7.641 -19.072 1.00 92.75 83 PHE A N 1
ATOM 687 C CA . PHE A 1 83 ? 4.609 -6.361 -19.566 1.00 92.75 83 PHE A CA 1
ATOM 688 C C . PHE A 1 83 ? 5.771 -5.407 -19.862 1.00 92.75 83 PHE A C 1
ATOM 690 O O . PHE A 1 83 ? 6.891 -5.599 -19.393 1.00 92.75 83 PHE A O 1
ATOM 697 N N . ILE A 1 84 ? 5.485 -4.346 -20.620 1.00 93.44 84 ILE A N 1
ATOM 698 C CA . ILE A 1 84 ? 6.432 -3.259 -20.891 1.00 93.44 84 ILE A CA 1
ATOM 699 C C . ILE A 1 84 ? 5.947 -2.008 -20.166 1.00 93.44 84 ILE A C 1
ATOM 701 O O . ILE A 1 84 ? 4.803 -1.588 -20.340 1.00 93.44 84 ILE A O 1
ATOM 705 N N . TRP A 1 85 ? 6.828 -1.403 -19.372 1.00 94.75 85 TRP A N 1
ATOM 706 C CA . TRP A 1 85 ? 6.611 -0.081 -18.797 1.00 94.75 85 TRP A CA 1
ATOM 707 C C . TRP A 1 85 ? 7.513 0.928 -19.504 1.00 94.75 85 TRP A C 1
ATOM 709 O O . TRP A 1 85 ? 8.719 0.975 -19.270 1.00 94.75 85 TRP A O 1
ATOM 719 N N . GLU A 1 86 ? 6.923 1.724 -20.393 1.00 93.62 86 GLU A N 1
ATOM 720 C CA . GLU A 1 86 ? 7.632 2.785 -21.109 1.00 93.62 86 GLU A CA 1
ATOM 721 C C . GLU A 1 86 ? 7.957 3.969 -20.188 1.00 93.62 86 GLU A C 1
ATOM 723 O O . GLU A 1 86 ? 7.132 4.407 -19.380 1.00 93.62 86 GLU A O 1
ATOM 728 N N . SER A 1 87 ? 9.158 4.521 -20.341 1.00 90.44 87 SER A N 1
ATOM 729 C CA . SER A 1 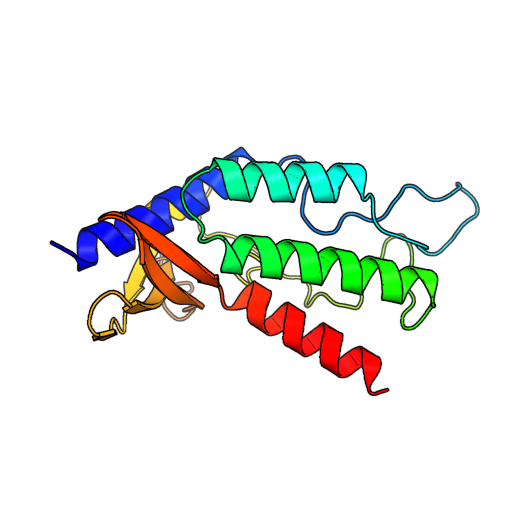87 ? 9.587 5.718 -19.625 1.00 90.44 87 SER A CA 1
ATOM 730 C C . SER A 1 87 ? 8.701 6.910 -19.988 1.00 90.44 87 SER A C 1
ATOM 732 O O . SER A 1 87 ? 8.409 7.155 -21.156 1.00 90.44 87 SER A O 1
ATOM 734 N N . GLY A 1 88 ? 8.256 7.653 -18.974 1.00 88.12 88 GLY A N 1
ATOM 735 C CA . GLY A 1 88 ? 7.311 8.762 -19.134 1.00 88.12 88 GLY A CA 1
ATOM 736 C C . GLY A 1 88 ? 5.834 8.353 -19.139 1.00 88.12 88 GLY A C 1
ATOM 737 O O . GLY A 1 88 ? 4.978 9.230 -19.030 1.00 88.12 88 GLY A O 1
ATOM 738 N N . ASN A 1 89 ? 5.526 7.052 -19.180 1.00 91.19 89 ASN A N 1
ATOM 739 C CA . ASN A 1 89 ? 4.160 6.546 -19.068 1.00 91.19 89 ASN A CA 1
ATOM 740 C C . ASN A 1 89 ? 3.831 6.084 -17.641 1.00 91.19 89 ASN A C 1
ATOM 742 O O . ASN A 1 89 ? 4.707 5.788 -16.823 1.00 91.19 89 ASN A O 1
ATOM 746 N N . GLN A 1 90 ? 2.531 6.005 -17.350 1.00 91.25 90 GLN A N 1
ATOM 747 C CA . GLN A 1 90 ? 2.029 5.393 -16.119 1.00 91.25 90 GLN A CA 1
ATOM 748 C C . GLN A 1 90 ? 2.383 3.896 -16.074 1.00 91.25 90 GLN A C 1
ATOM 750 O O . GLN A 1 90 ? 2.430 3.257 -17.131 1.00 91.25 90 GLN A O 1
ATOM 755 N N . PRO A 1 91 ? 2.606 3.322 -14.877 1.00 93.06 91 PRO A N 1
ATOM 756 C CA . PRO A 1 91 ? 2.873 1.899 -14.740 1.00 93.06 91 PRO A CA 1
ATOM 757 C C . PRO A 1 91 ? 1.705 1.081 -15.306 1.00 93.06 91 PRO A C 1
ATOM 759 O O . PRO A 1 91 ? 0.551 1.357 -14.963 1.00 93.06 91 PRO A O 1
ATOM 762 N N . PRO A 1 92 ? 1.969 0.045 -16.120 1.00 93.31 92 PRO A N 1
ATOM 763 C CA . PRO A 1 92 ? 0.913 -0.730 -16.770 1.00 93.31 92 PRO A CA 1
ATOM 764 C C . PRO A 1 92 ? 0.056 -1.518 -15.769 1.00 93.31 92 PRO A C 1
ATOM 766 O O . PRO A 1 92 ? -1.090 -1.837 -16.071 1.00 93.31 92 PRO A O 1
ATOM 769 N N . PHE A 1 93 ? 0.597 -1.812 -14.581 1.00 93.25 93 PHE A N 1
ATOM 770 C CA . PHE A 1 93 ? -0.072 -2.485 -13.457 1.00 93.25 93 PHE A CA 1
ATOM 771 C C . PHE A 1 93 ? -0.886 -1.548 -12.554 1.00 93.25 93 PHE A C 1
ATOM 773 O O . PHE A 1 93 ? -1.643 -2.005 -11.690 1.00 93.25 93 PHE A O 1
ATOM 780 N N . GLY A 1 94 ? -0.734 -0.237 -12.740 1.00 88.88 94 GLY A N 1
ATOM 781 C CA . GLY A 1 94 ? -1.509 0.772 -12.038 1.00 88.88 94 GLY A CA 1
ATOM 782 C C . GLY A 1 94 ? -2.844 1.064 -12.721 1.00 88.88 94 GLY A C 1
ATOM 783 O O . GLY A 1 94 ? -3.136 0.616 -13.826 1.00 88.88 94 GLY A O 1
ATOM 784 N N . ASN A 1 95 ? -3.653 1.877 -12.055 1.00 89.25 95 ASN A N 1
ATOM 785 C CA . ASN A 1 95 ? -4.892 2.453 -12.586 1.00 89.25 95 ASN A CA 1
ATOM 786 C C . ASN A 1 95 ? -4.840 3.995 -12.598 1.00 89.25 95 ASN A C 1
ATOM 788 O O . ASN A 1 95 ? -5.871 4.660 -12.673 1.00 89.25 95 ASN A O 1
ATOM 792 N N . GLY A 1 96 ? -3.634 4.568 -12.497 1.00 87.88 96 GLY A N 1
ATOM 793 C CA . GLY A 1 96 ? -3.424 6.010 -12.367 1.00 87.88 96 GLY A CA 1
ATOM 794 C C . GLY A 1 96 ? -3.802 6.577 -10.995 1.00 87.88 96 GLY A C 1
ATOM 795 O O . GLY A 1 96 ? -3.895 7.793 -10.867 1.00 87.88 96 GLY A O 1
ATOM 796 N N . ALA A 1 97 ? -4.031 5.730 -9.988 1.00 90.94 97 ALA A N 1
ATOM 797 C CA . ALA A 1 97 ? -4.330 6.131 -8.619 1.00 90.94 97 ALA A CA 1
ATOM 798 C C . ALA A 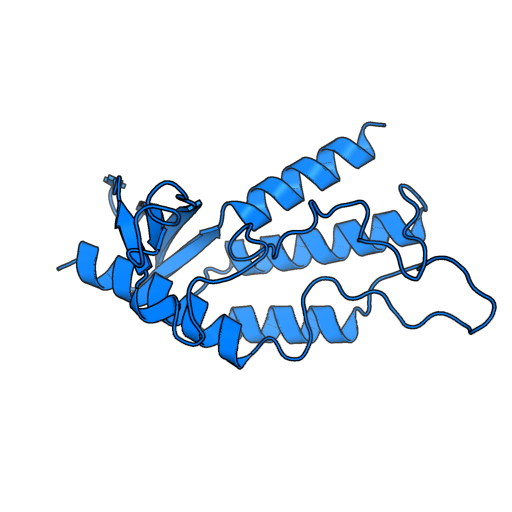1 97 ? -3.229 5.681 -7.641 1.00 90.94 97 ALA A C 1
ATOM 800 O O . ALA A 1 97 ? -2.471 4.746 -7.906 1.00 90.94 97 ALA A O 1
ATOM 801 N N . ASN A 1 98 ? -3.138 6.352 -6.492 1.00 91.00 98 ASN A N 1
ATOM 802 C CA . ASN A 1 98 ? -2.282 5.939 -5.385 1.00 91.00 98 ASN A CA 1
ATOM 803 C C . ASN A 1 98 ? -2.845 4.652 -4.755 1.00 91.00 98 ASN A C 1
ATOM 805 O O . ASN A 1 98 ? -3.997 4.632 -4.330 1.00 91.00 98 ASN A O 1
ATOM 809 N N . VAL A 1 99 ? -2.021 3.605 -4.659 1.00 93.81 99 VAL A N 1
ATOM 810 C CA . VAL A 1 99 ? -2.402 2.272 -4.158 1.00 93.81 99 VAL A CA 1
ATOM 811 C C . VAL A 1 99 ? -2.901 2.268 -2.704 1.00 93.81 99 VAL A C 1
ATOM 813 O O . VAL A 1 99 ? -3.723 1.432 -2.348 1.00 93.81 99 VAL A O 1
ATOM 816 N N . TRP A 1 100 ? -2.478 3.217 -1.866 1.00 94.31 100 TRP A N 1
ATOM 817 C CA . TRP A 1 100 ? -2.891 3.284 -0.461 1.00 94.31 100 TRP A CA 1
ATOM 818 C C . TRP A 1 100 ? -4.376 3.606 -0.315 1.00 94.31 100 TRP A C 1
ATOM 820 O O . TRP A 1 100 ? -5.088 2.927 0.417 1.00 94.31 100 TRP A O 1
ATOM 830 N N . CYS A 1 101 ? -4.841 4.620 -1.042 1.00 89.62 101 CYS A N 1
ATOM 831 C CA . CYS A 1 101 ? -6.210 5.136 -0.979 1.00 89.62 101 CYS A CA 1
ATOM 832 C C . CYS A 1 101 ? -7.045 4.803 -2.218 1.00 89.62 101 CYS A C 1
ATOM 834 O O . CYS A 1 101 ? -8.174 5.260 -2.296 1.00 89.62 101 CYS A O 1
ATOM 836 N N . ASN A 1 102 ? -6.478 4.121 -3.216 1.00 88.38 102 ASN A N 1
ATOM 837 C CA . ASN A 1 102 ? -7.037 3.978 -4.563 1.00 88.38 102 ASN A CA 1
ATOM 838 C C . ASN A 1 102 ? -7.572 5.305 -5.144 1.00 88.38 102 ASN A C 1
ATOM 840 O O . ASN A 1 102 ? -8.645 5.362 -5.742 1.00 88.38 102 ASN A O 1
ATOM 844 N N . CYS A 1 103 ? -6.831 6.396 -4.920 1.00 87.62 103 CYS A N 1
ATOM 845 C CA . CYS A 1 103 ? -7.272 7.760 -5.202 1.00 87.62 103 CYS A CA 1
ATOM 846 C C . CYS A 1 103 ? -6.254 8.567 -6.020 1.00 87.62 103 CYS A C 1
ATOM 848 O O . CYS A 1 103 ? -5.047 8.351 -5.910 1.00 87.62 103 CYS A O 1
ATOM 850 N N . GLN A 1 104 ? -6.736 9.504 -6.843 1.00 87.88 104 GLN A N 1
ATOM 851 C CA . GLN A 1 104 ? -5.878 10.420 -7.613 1.00 87.88 104 GLN A CA 1
ATOM 852 C C . GLN A 1 104 ? -5.476 11.654 -6.799 1.00 87.88 104 GLN A C 1
ATOM 854 O O . GLN A 1 104 ? -4.317 12.057 -6.829 1.00 87.88 104 GLN A O 1
ATOM 859 N N . ASP A 1 105 ? -6.423 12.195 -6.031 1.00 87.69 105 ASP A N 1
ATOM 860 C CA . ASP A 1 105 ? -6.264 13.384 -5.196 1.00 87.69 105 ASP A CA 1
ATOM 861 C C . ASP A 1 105 ? -6.838 13.151 -3.794 1.00 87.69 105 ASP A C 1
ATOM 863 O O . ASP A 1 105 ? -7.605 12.213 -3.557 1.00 87.69 105 ASP A O 1
ATOM 867 N N . THR A 1 106 ? -6.478 14.040 -2.867 1.00 89.94 106 THR A N 1
ATOM 868 C CA . THR A 1 106 ? -7.017 14.093 -1.504 1.00 89.94 106 THR A CA 1
ATOM 869 C C . THR A 1 106 ? -7.825 15.380 -1.294 1.00 89.94 106 THR A C 1
ATOM 871 O O . THR A 1 106 ? -7.562 16.394 -1.940 1.00 89.94 106 THR A O 1
ATOM 874 N N . PRO A 1 107 ? -8.805 15.401 -0.370 1.00 89.94 107 PRO A N 1
ATOM 875 C CA . PRO A 1 107 ? -9.659 16.575 -0.155 1.00 89.94 107 PRO A CA 1
ATOM 876 C C . PRO A 1 107 ? -8.951 17.777 0.497 1.00 89.94 107 PRO A C 1
ATOM 878 O O . PRO A 1 107 ? -9.453 18.896 0.413 1.00 89.94 107 PRO A O 1
ATOM 881 N N . SER A 1 108 ? -7.828 17.557 1.188 1.00 89.88 108 SER A N 1
ATOM 882 C CA . SER A 1 108 ? -6.985 18.595 1.801 1.00 89.88 108 SER A CA 1
ATOM 883 C C . SER A 1 108 ? -5.576 18.054 2.080 1.00 89.88 108 SER A C 1
ATOM 885 O O . SER A 1 108 ? -5.327 16.856 1.928 1.00 89.88 108 SER A O 1
ATOM 887 N N . GLU A 1 109 ? -4.652 18.917 2.518 1.00 87.56 109 GLU A N 1
ATOM 888 C CA . GLU A 1 109 ? -3.313 18.505 2.981 1.00 87.56 109 GLU A CA 1
ATOM 889 C C . GLU A 1 109 ? -3.381 17.617 4.235 1.00 87.56 109 GLU A C 1
ATOM 891 O O . GLU A 1 109 ? -2.622 16.665 4.383 1.00 87.56 109 GLU A O 1
ATOM 896 N N . ASP A 1 110 ? -4.329 17.892 5.132 1.00 91.81 110 ASP A N 1
ATOM 897 C CA . ASP A 1 110 ? -4.563 17.153 6.373 1.00 91.81 110 ASP A CA 1
ATOM 898 C C . ASP A 1 110 ? -5.755 16.188 6.280 1.00 91.81 110 ASP A C 1
ATOM 900 O O . ASP A 1 110 ? -6.438 15.917 7.274 1.00 91.81 110 ASP A O 1
ATOM 904 N N . PHE A 1 111 ? -5.985 15.645 5.079 1.00 91.69 111 PHE A N 1
ATOM 905 C CA . PHE A 1 111 ? -7.119 14.782 4.733 1.00 91.69 111 PHE A CA 1
ATOM 906 C C . PHE A 1 111 ? -7.356 13.639 5.725 1.00 91.69 111 PHE A C 1
ATOM 908 O O . PHE A 1 111 ? -8.502 13.252 5.967 1.00 91.69 111 PHE A O 1
ATOM 915 N N . TYR A 1 112 ? -6.284 13.112 6.324 1.00 94.19 112 TYR A N 1
ATOM 916 C CA . TYR A 1 112 ? -6.335 12.026 7.294 1.00 94.19 112 TYR A CA 1
ATOM 917 C C . TYR A 1 112 ? -7.226 12.375 8.493 1.00 94.19 112 TYR A C 1
ATOM 919 O O . TYR A 1 112 ? -7.915 11.504 9.010 1.00 94.19 112 TYR A O 1
ATOM 927 N N . LYS A 1 113 ? -7.323 13.647 8.907 1.00 94.38 113 LYS A N 1
ATOM 928 C CA . LYS A 1 113 ? -8.192 14.061 10.027 1.00 94.38 113 LYS A CA 1
ATOM 929 C C . LYS A 1 113 ? -9.680 13.873 9.733 1.00 94.38 113 LYS A C 1
ATOM 931 O O . LYS A 1 113 ? -10.464 13.683 10.664 1.00 94.38 113 LYS A O 1
ATOM 936 N N . ASN A 1 114 ? -10.054 13.896 8.456 1.00 92.31 114 ASN A N 1
ATOM 937 C CA . ASN A 1 114 ? -11.438 13.813 7.996 1.00 92.31 114 ASN A CA 1
ATOM 938 C C . ASN A 1 114 ? -11.873 12.376 7.692 1.00 92.31 114 ASN A C 1
ATOM 940 O O . ASN A 1 114 ? -13.013 12.154 7.292 1.00 92.31 114 ASN A O 1
ATOM 944 N N . ILE A 1 115 ? -10.997 11.388 7.902 1.00 94.94 115 ILE A N 1
ATOM 945 C CA . ILE A 1 115 ? -11.347 9.985 7.698 1.00 94.94 115 ILE A CA 1
ATOM 946 C C . ILE A 1 115 ? -12.394 9.555 8.726 1.00 94.94 115 ILE A C 1
ATOM 948 O O . ILE A 1 115 ? -12.219 9.746 9.936 1.00 94.94 115 ILE A O 1
ATOM 952 N N . VAL A 1 116 ? -13.468 8.951 8.232 1.00 94.94 116 VAL A N 1
ATOM 953 C CA . VAL A 1 116 ? -14.509 8.289 9.021 1.00 94.94 116 VAL A CA 1
ATOM 954 C C . VAL A 1 116 ? -14.650 6.849 8.558 1.00 94.94 116 VAL A C 1
ATOM 956 O O . VAL A 1 116 ? -14.472 6.558 7.377 1.00 94.94 116 VAL A O 1
ATOM 959 N N . ILE A 1 117 ? -14.981 5.952 9.483 1.00 96.06 117 ILE A N 1
ATOM 960 C CA . ILE A 1 117 ? -15.226 4.543 9.164 1.00 96.06 117 ILE A CA 1
ATOM 961 C C . ILE A 1 117 ? -16.727 4.236 9.130 1.00 96.06 117 ILE A C 1
ATOM 963 O O . ILE A 1 117 ? -17.518 4.816 9.874 1.00 96.06 117 ILE A O 1
ATOM 967 N N . LYS A 1 118 ? -17.117 3.321 8.247 1.00 94.75 118 LYS A N 1
ATOM 968 C CA . LYS A 1 118 ? -18.493 2.910 7.941 1.00 94.75 118 LYS A CA 1
ATOM 969 C C . LYS A 1 118 ? -18.547 1.382 7.815 1.00 94.75 118 LYS A C 1
ATOM 971 O O . LYS A 1 118 ? -17.518 0.746 7.595 1.00 94.75 118 LYS A O 1
ATOM 976 N N . ASN A 1 119 ? -19.750 0.810 7.903 1.00 95.19 119 ASN A N 1
ATOM 977 C CA . ASN A 1 119 ? -20.014 -0.615 7.634 1.00 95.19 119 ASN A CA 1
ATOM 978 C C . ASN A 1 119 ? -19.151 -1.586 8.460 1.00 95.19 119 ASN A C 1
ATOM 980 O O . ASN A 1 119 ? -18.668 -2.589 7.951 1.00 95.19 119 ASN A O 1
ATOM 984 N N . ILE A 1 120 ? -18.932 -1.260 9.734 1.00 97.38 120 ILE A N 1
ATOM 985 C CA . ILE A 1 120 ? -18.031 -2.021 10.600 1.00 97.38 120 ILE A CA 1
ATOM 986 C C . ILE A 1 120 ? -18.685 -3.339 11.013 1.00 97.38 120 ILE A C 1
ATOM 988 O O . ILE A 1 120 ? -19.763 -3.341 11.612 1.00 97.38 120 ILE A O 1
ATOM 992 N N . VAL A 1 121 ? -17.974 -4.436 10.786 1.00 98.00 121 VAL A N 1
ATOM 993 C CA . VAL A 1 121 ? -18.287 -5.768 11.300 1.00 98.00 121 VAL A CA 1
ATOM 994 C C . VAL A 1 121 ? -17.080 -6.255 12.089 1.00 98.00 121 VAL A C 1
ATOM 996 O O . VAL A 1 121 ? -15.979 -6.318 11.553 1.00 98.00 121 VAL A O 1
ATOM 999 N N . ILE A 1 122 ? -17.275 -6.577 13.369 1.00 97.00 122 ILE A N 1
ATOM 1000 C CA . ILE A 1 122 ? -16.219 -7.110 14.240 1.00 97.00 122 ILE A CA 1
ATOM 1001 C C . ILE A 1 122 ? -16.639 -8.501 14.690 1.00 97.00 122 ILE A C 1
ATOM 1003 O O . ILE A 1 122 ? -17.704 -8.654 15.291 1.00 97.00 122 ILE A O 1
ATOM 1007 N N . THR A 1 123 ? -15.788 -9.484 14.415 1.00 96.38 123 THR A N 1
ATOM 1008 C CA . THR A 1 123 ? -15.949 -10.867 14.866 1.00 96.38 123 THR A CA 1
ATOM 1009 C C . THR A 1 123 ? -14.656 -11.275 15.554 1.00 96.38 123 THR A C 1
ATOM 1011 O O . THR A 1 123 ? -13.601 -11.298 14.926 1.00 96.38 123 THR A O 1
ATOM 1014 N N . ASP A 1 124 ? -14.739 -11.545 16.856 1.00 94.31 124 ASP A N 1
ATOM 1015 C CA . ASP A 1 124 ? -13.585 -11.802 17.720 1.00 94.31 124 ASP A CA 1
ATOM 1016 C C . ASP A 1 124 ? -12.511 -10.702 17.598 1.00 94.31 124 ASP A C 1
ATOM 1018 O O . ASP A 1 124 ? -12.770 -9.531 17.893 1.00 94.31 124 ASP A O 1
ATOM 1022 N N . ASP A 1 125 ? -11.314 -11.079 17.156 1.00 96.56 125 ASP A N 1
ATOM 1023 C CA . ASP A 1 125 ? -10.155 -10.206 16.993 1.00 96.56 125 ASP A CA 1
ATOM 1024 C C . ASP A 1 125 ? -9.971 -9.731 15.541 1.00 96.56 125 ASP A C 1
ATOM 1026 O O . ASP A 1 125 ? -8.898 -9.250 15.189 1.00 96.56 125 ASP A O 1
ATOM 1030 N N . VAL A 1 126 ? -11.005 -9.830 14.698 1.00 98.06 126 VAL A N 1
ATOM 1031 C CA . VAL A 1 126 ? -10.997 -9.366 13.300 1.00 98.06 126 VAL A CA 1
ATOM 1032 C C . VAL A 1 126 ? -12.077 -8.308 13.085 1.00 98.06 126 VAL A C 1
ATOM 1034 O O . VAL A 1 126 ? -13.202 -8.425 13.578 1.00 98.06 126 VAL A O 1
ATOM 1037 N N . ALA A 1 127 ? -11.736 -7.257 12.345 1.00 98.38 127 ALA A N 1
ATOM 1038 C CA . ALA A 1 127 ? -12.628 -6.173 11.977 1.00 98.38 127 ALA A CA 1
ATOM 1039 C C . ALA A 1 127 ? -12.566 -5.921 10.469 1.00 98.38 127 ALA A C 1
ATOM 1041 O O . ALA A 1 127 ? -11.501 -5.635 9.930 1.00 98.38 127 ALA A O 1
ATOM 1042 N N . HIS A 1 128 ? -13.725 -5.933 9.820 1.00 98.56 128 HIS A N 1
ATOM 1043 C CA . HIS A 1 128 ? -13.890 -5.469 8.447 1.00 98.56 128 HIS A CA 1
ATOM 1044 C C . HIS A 1 128 ? -14.663 -4.160 8.472 1.00 98.56 128 HIS A C 1
ATOM 1046 O O . HIS A 1 128 ? -15.680 -4.037 9.161 1.00 98.56 128 HIS A O 1
ATOM 1052 N N . PHE A 1 129 ? -14.176 -3.161 7.753 1.00 98.19 129 PHE A N 1
ATOM 1053 C CA . PHE A 1 129 ? -14.846 -1.876 7.643 1.00 98.19 129 PHE A CA 1
ATOM 1054 C C . PHE A 1 129 ? -14.420 -1.167 6.367 1.00 98.19 129 PHE A C 1
ATOM 1056 O O . PHE A 1 129 ? -13.401 -1.476 5.764 1.00 98.19 129 PHE A O 1
ATOM 1063 N N . SER A 1 130 ? -15.192 -0.160 5.990 1.00 97.00 130 SER A N 1
ATOM 1064 C CA . SER A 1 130 ? -14.798 0.782 4.947 1.00 97.00 130 SER A CA 1
ATOM 1065 C C . SER A 1 130 ? -14.471 2.133 5.565 1.00 97.00 130 SER A C 1
ATOM 1067 O O . SER A 1 130 ? -15.053 2.486 6.593 1.00 97.00 130 SER A O 1
ATOM 1069 N N . TRP A 1 131 ? -13.602 2.920 4.945 1.00 95.88 131 TRP A N 1
ATOM 1070 C CA . TRP A 1 131 ? -13.389 4.314 5.330 1.00 95.88 131 TRP A CA 1
ATOM 1071 C C . TRP A 1 131 ? -13.661 5.268 4.164 1.00 95.88 131 TRP A C 1
ATOM 1073 O O . TRP A 1 131 ? -13.497 4.894 3.007 1.00 95.88 131 TRP A O 1
ATOM 1083 N N . SER A 1 132 ? -14.096 6.491 4.475 1.00 94.06 132 SER A N 1
ATOM 1084 C CA . SER A 1 132 ? -14.313 7.583 3.514 1.00 94.06 132 SER A CA 1
ATOM 1085 C C . SER A 1 132 ? -13.779 8.904 4.068 1.00 94.06 132 SER A C 1
ATOM 1087 O O . SER A 1 132 ? -13.589 9.040 5.282 1.00 94.06 132 SER A O 1
ATOM 1089 N N . TRP A 1 133 ? -13.601 9.914 3.214 1.00 91.69 133 TRP A N 1
ATOM 1090 C CA . TRP A 1 133 ? -13.354 11.280 3.679 1.00 91.69 133 TRP A CA 1
ATOM 1091 C C . TRP A 1 133 ? -14.668 12.010 3.933 1.00 91.69 133 TRP A C 1
ATOM 1093 O O . TRP A 1 133 ? -15.415 12.275 3.002 1.00 91.69 133 TRP A O 1
ATOM 1103 N N . ASN A 1 134 ? -14.915 12.398 5.181 1.00 85.56 134 ASN A N 1
ATOM 1104 C CA . ASN A 1 134 ? -16.026 13.272 5.554 1.00 85.56 134 ASN A CA 1
ATOM 1105 C C . ASN A 1 134 ? -15.629 14.742 5.342 1.00 85.56 134 ASN A C 1
ATOM 1107 O O . ASN A 1 134 ? -15.383 15.471 6.305 1.00 85.56 134 ASN A O 1
ATOM 1111 N N . ALA A 1 135 ? -15.442 15.137 4.081 1.00 71.12 135 ALA A N 1
ATOM 1112 C CA . ALA A 1 135 ? -14.946 16.467 3.711 1.00 71.12 135 ALA A CA 1
ATOM 1113 C C . ALA A 1 135 ? -16.000 17.306 2.971 1.00 71.12 135 ALA A C 1
ATOM 1115 O O . ALA A 1 135 ? -16.198 18.474 3.302 1.00 71.12 135 ALA A O 1
ATOM 1116 N N . ASN A 1 136 ? -16.669 16.726 1.972 1.00 73.31 136 ASN A N 1
ATOM 1117 C CA . ASN A 1 136 ? -17.836 17.291 1.292 1.00 73.31 136 ASN A CA 1
ATOM 1118 C C . ASN A 1 136 ? -18.559 16.192 0.491 1.00 73.31 136 ASN A C 1
ATOM 1120 O O . ASN A 1 136 ? -18.009 15.111 0.287 1.00 73.31 136 ASN A O 1
ATOM 1124 N N . ALA A 1 137 ? -19.745 16.513 -0.037 1.00 68.69 137 ALA A N 1
ATOM 1125 C CA . ALA A 1 137 ? -20.603 15.568 -0.755 1.00 68.69 137 ALA A CA 1
ATOM 1126 C C . ALA A 1 137 ? -19.922 14.845 -1.936 1.00 68.69 137 ALA A C 1
ATOM 1128 O O . ALA A 1 137 ? -20.311 13.730 -2.253 1.00 68.69 137 ALA A O 1
ATOM 1129 N N . ASN A 1 138 ? -18.895 15.432 -2.567 1.00 74.69 138 ASN A N 1
ATOM 1130 C CA . ASN A 1 138 ? -18.186 14.783 -3.677 1.00 74.69 138 ASN A CA 1
ATOM 1131 C C . ASN A 1 138 ? -17.224 13.684 -3.202 1.00 74.69 138 ASN A C 1
ATOM 1133 O O . ASN A 1 138 ? -16.834 12.839 -3.999 1.00 74.69 138 ASN A O 1
ATOM 1137 N N . TRP A 1 139 ? -16.816 13.707 -1.931 1.00 75.62 139 TRP A N 1
ATOM 1138 C CA . TRP A 1 139 ? -15.892 12.734 -1.344 1.00 75.62 139 TRP A CA 1
ATOM 1139 C C . TRP A 1 139 ? -16.593 11.690 -0.465 1.00 75.62 139 TRP A C 1
ATOM 1141 O O . TRP A 1 139 ? -16.014 10.638 -0.193 1.00 75.62 139 TRP A O 1
ATOM 1151 N N . ASP A 1 140 ? -17.834 11.960 -0.051 1.00 69.44 140 ASP A N 1
ATOM 1152 C CA . ASP A 1 140 ? -18.604 11.108 0.864 1.00 69.44 140 ASP A CA 1
ATOM 1153 C C . ASP A 1 140 ? -19.020 9.759 0.247 1.00 69.44 140 ASP A C 1
ATOM 1155 O O . ASP A 1 140 ? -19.222 8.788 0.992 1.00 69.44 140 ASP A O 1
ATOM 1159 N N . ASP A 1 141 ? -19.110 9.705 -1.087 1.00 75.06 141 ASP A N 1
ATOM 1160 C CA . ASP A 1 141 ? -19.490 8.524 -1.876 1.00 75.06 141 ASP A CA 1
ATOM 1161 C C . ASP A 1 141 ? -18.326 7.545 -2.103 1.00 75.06 141 ASP A C 1
ATOM 1163 O O . ASP A 1 141 ? -18.553 6.372 -2.404 1.00 75.06 141 ASP A O 1
ATOM 1167 N N . PHE A 1 142 ? -17.076 7.985 -1.925 1.00 84.38 142 PHE A N 1
ATOM 1168 C CA . PHE A 1 142 ? -15.918 7.100 -2.024 1.00 84.38 142 PHE A CA 1
ATOM 1169 C C . PHE A 1 142 ? -15.716 6.354 -0.710 1.00 84.38 142 PHE A C 1
ATOM 1171 O O . PHE A 1 142 ? -15.575 6.964 0.351 1.00 84.38 142 PHE A O 1
ATOM 1178 N N . SER A 1 143 ? -15.668 5.026 -0.773 1.00 92.06 143 SER A N 1
ATOM 1179 C CA . SER A 1 143 ? -15.373 4.188 0.384 1.00 92.06 143 SER A CA 1
ATOM 1180 C C . SER A 1 143 ? -14.378 3.102 0.021 1.00 92.06 143 SER A C 1
ATOM 1182 O O . SER A 1 143 ? -14.579 2.418 -0.982 1.00 92.06 143 SER A O 1
ATOM 1184 N N . TYR A 1 144 ? -13.374 2.908 0.868 1.00 95.06 144 TYR A N 1
ATOM 1185 C CA . TYR A 1 144 ? -12.311 1.937 0.635 1.00 95.06 144 TYR A CA 1
ATOM 1186 C C . TYR A 1 144 ? -12.310 0.878 1.730 1.00 95.06 144 TYR A C 1
ATOM 1188 O O . TYR A 1 144 ? -12.357 1.221 2.915 1.00 95.06 144 TYR A O 1
ATOM 1196 N N . GLN A 1 145 ? -12.288 -0.392 1.332 1.00 97.44 145 GLN A N 1
ATOM 1197 C CA . GLN A 1 145 ? -12.336 -1.531 2.248 1.00 97.44 145 GLN A CA 1
ATOM 1198 C C . GLN A 1 145 ? -11.014 -1.720 2.993 1.00 97.44 145 GLN A C 1
ATOM 1200 O O . GLN A 1 145 ? -9.927 -1.470 2.461 1.00 97.44 145 GLN A O 1
ATOM 1205 N N . VAL A 1 146 ? -11.140 -2.149 4.246 1.00 98.38 146 VAL A N 1
ATOM 1206 C CA . VAL A 1 146 ? -10.044 -2.417 5.170 1.00 98.38 146 VAL A CA 1
ATOM 1207 C C . VAL A 1 146 ? -10.376 -3.647 5.994 1.00 98.38 146 VAL A C 1
ATOM 1209 O O . VAL A 1 146 ? -11.468 -3.760 6.562 1.00 98.38 146 VAL A O 1
ATOM 1212 N N . GLU A 1 147 ? -9.385 -4.515 6.131 1.00 98.50 147 GLU A N 1
ATOM 1213 C CA . GLU A 1 147 ? -9.359 -5.543 7.157 1.00 98.50 147 GLU A CA 1
ATOM 1214 C C . GLU A 1 147 ? -8.325 -5.181 8.224 1.00 98.50 147 GLU A C 1
ATOM 1216 O O . GLU A 1 147 ? -7.197 -4.778 7.924 1.00 98.50 147 GLU A O 1
ATOM 1221 N N . ALA A 1 148 ? -8.709 -5.323 9.489 1.00 98.56 148 ALA A N 1
ATOM 1222 C CA . ALA A 1 148 ? -7.823 -5.165 10.626 1.00 98.56 148 ALA A CA 1
ATOM 1223 C C . ALA A 1 148 ? -7.934 -6.359 11.572 1.00 98.56 148 ALA A C 1
ATOM 1225 O O . ALA A 1 148 ? -9.016 -6.904 11.784 1.00 98.56 148 ALA A O 1
ATOM 1226 N N . GLN A 1 149 ? -6.821 -6.708 12.205 1.00 98.19 149 GLN A N 1
ATOM 1227 C CA . GLN A 1 149 ? -6.740 -7.777 13.189 1.00 98.19 149 GLN A CA 1
ATOM 1228 C C . GLN A 1 149 ? -6.081 -7.274 14.465 1.00 98.19 149 GLN A C 1
ATOM 1230 O O . GLN A 1 149 ? -5.192 -6.420 14.448 1.00 98.19 149 GLN A O 1
ATOM 1235 N N . LYS A 1 150 ? -6.537 -7.793 15.599 1.00 97.38 150 LYS A N 1
ATOM 1236 C CA . LYS A 1 150 ? -5.976 -7.483 16.902 1.00 97.38 150 LYS A CA 1
ATOM 1237 C C . LYS A 1 150 ? -4.868 -8.472 17.248 1.00 97.38 150 LYS A C 1
ATOM 1239 O O . LYS A 1 150 ? -5.120 -9.628 17.562 1.00 97.38 150 LYS A O 1
ATOM 1244 N N . GLU A 1 151 ? -3.633 -7.988 17.269 1.00 96.00 151 GLU A N 1
ATOM 1245 C CA . GLU A 1 151 ? -2.455 -8.749 17.680 1.00 96.00 151 GLU A CA 1
ATOM 1246 C C . GLU A 1 151 ? -1.966 -8.252 19.042 1.00 96.00 151 GLU A C 1
ATOM 1248 O O . GLU A 1 151 ? -1.677 -7.066 19.218 1.00 96.00 151 GLU A O 1
ATOM 1253 N N . ASN A 1 152 ? -1.851 -9.149 20.027 1.00 93.81 152 ASN A N 1
ATOM 1254 C CA . ASN A 1 152 ? -1.322 -8.827 21.362 1.00 93.81 152 ASN A CA 1
ATOM 1255 C C . ASN A 1 152 ? -1.989 -7.603 22.024 1.00 93.81 152 ASN A C 1
ATOM 1257 O O . ASN A 1 152 ? -1.344 -6.834 22.734 1.00 93.81 152 ASN A O 1
ATOM 1261 N N . GLY A 1 153 ? -3.291 -7.412 21.791 1.00 94.06 153 GLY A N 1
ATOM 1262 C CA . GLY A 1 153 ? -4.050 -6.296 22.356 1.00 94.06 153 GLY A CA 1
ATOM 1263 C C . GLY A 1 153 ? -4.175 -5.062 21.454 1.00 94.06 153 GLY A C 1
ATOM 1264 O O . GLY A 1 153 ? -5.012 -4.208 21.752 1.00 94.06 153 GLY A O 1
ATOM 1265 N N . THR A 1 154 ? -3.432 -4.993 20.348 1.00 96.06 154 THR A N 1
ATOM 1266 C CA . THR A 1 154 ? -3.359 -3.826 19.456 1.00 96.06 154 THR A CA 1
ATOM 1267 C C . THR A 1 154 ? -3.940 -4.152 18.085 1.00 96.06 154 THR A C 1
ATOM 1269 O O . THR A 1 154 ? -3.587 -5.161 17.487 1.00 96.06 154 THR A O 1
ATOM 1272 N N . TRP A 1 155 ? -4.828 -3.296 17.579 1.00 98.19 155 TRP A N 1
ATOM 1273 C CA . TRP A 1 155 ? -5.351 -3.419 16.218 1.00 98.19 155 TRP A CA 1
ATOM 1274 C C . TRP A 1 155 ? -4.299 -3.013 15.191 1.00 98.19 155 TRP A C 1
ATOM 1276 O O . TRP A 1 155 ? -3.638 -1.989 15.362 1.00 98.19 155 TRP A O 1
ATOM 1286 N N . LYS A 1 156 ? -4.191 -3.794 14.121 1.00 98.62 156 LYS A N 1
ATOM 1287 C CA . LYS A 1 156 ? -3.295 -3.569 12.991 1.00 9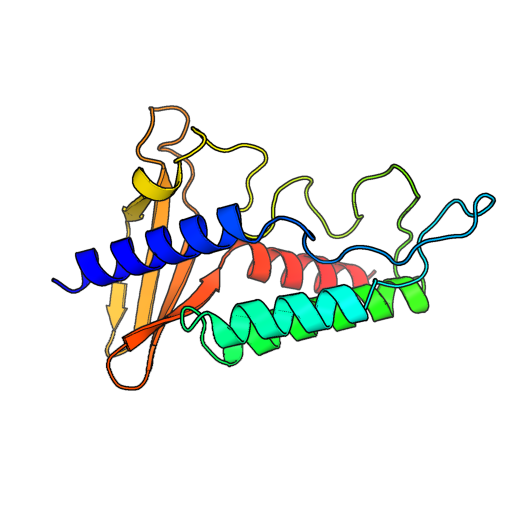8.62 156 LYS A CA 1
ATOM 1288 C C . LYS A 1 156 ? -4.007 -3.858 11.680 1.00 98.62 156 LYS A C 1
ATOM 1290 O O . LYS A 1 156 ? -4.941 -4.651 11.651 1.00 98.62 156 LYS A O 1
ATOM 1295 N N . ILE A 1 157 ? -3.555 -3.230 10.606 1.00 98.69 157 ILE A N 1
ATOM 1296 C CA . ILE A 1 157 ? -4.084 -3.422 9.258 1.00 98.69 157 ILE A CA 1
ATOM 1297 C C . ILE A 1 157 ? -3.570 -4.748 8.683 1.00 98.69 157 ILE A C 1
ATOM 1299 O O . ILE A 1 157 ? -2.365 -5.015 8.688 1.00 98.69 157 ILE A O 1
ATOM 1303 N N . VAL A 1 158 ? -4.500 -5.571 8.208 1.00 98.38 158 VAL A N 1
ATOM 1304 C CA . VAL A 1 158 ? -4.244 -6.824 7.481 1.00 98.38 158 VAL A CA 1
ATOM 1305 C C . VAL A 1 158 ? -4.248 -6.562 5.985 1.00 98.38 158 VAL A C 1
ATOM 1307 O O . VAL A 1 158 ? -3.336 -6.993 5.287 1.00 98.38 158 VAL A O 1
ATOM 1310 N N . SER A 1 159 ? -5.233 -5.805 5.501 1.00 97.75 159 SER A N 1
ATOM 1311 C CA . SER A 1 159 ? -5.355 -5.486 4.086 1.00 97.75 159 SER A CA 1
ATOM 1312 C C . SER A 1 159 ? -5.970 -4.109 3.850 1.00 97.75 159 SER A C 1
ATOM 1314 O O . SER A 1 159 ? -6.681 -3.548 4.691 1.00 97.75 159 SER A O 1
ATOM 1316 N N . LEU A 1 160 ? -5.650 -3.557 2.682 1.00 98.19 160 LEU A N 1
ATOM 1317 C CA . LEU A 1 160 ? -6.214 -2.329 2.142 1.00 98.19 160 LEU A CA 1
ATOM 1318 C C . LEU A 1 160 ? -6.635 -2.612 0.701 1.00 98.19 160 LEU A C 1
ATOM 1320 O O . LEU A 1 160 ? -5.829 -3.128 -0.077 1.00 98.19 160 LEU A O 1
ATOM 1324 N N . GLN A 1 161 ? -7.849 -2.202 0.338 1.00 96.75 161 GLN A N 1
ATOM 1325 C CA . GLN A 1 161 ? -8.447 -2.485 -0.970 1.00 96.75 161 GLN A CA 1
ATOM 1326 C C . GLN A 1 161 ? -7.514 -2.203 -2.159 1.00 96.75 161 GLN A C 1
ATOM 1328 O O . GLN A 1 161 ? -7.424 -3.006 -3.078 1.00 96.75 161 GLN A O 1
ATOM 1333 N N . GLY A 1 162 ? -6.795 -1.076 -2.166 1.00 95.94 162 GLY A N 1
ATOM 1334 C CA . GLY A 1 162 ? -5.955 -0.728 -3.316 1.00 95.94 162 GLY A CA 1
ATOM 1335 C C . GLY A 1 162 ? -4.780 -1.690 -3.547 1.00 95.94 162 GLY A C 1
ATOM 1336 O O . GLY A 1 162 ? -4.397 -1.903 -4.700 1.00 95.94 162 GLY A O 1
ATOM 1337 N N . PHE A 1 163 ? -4.253 -2.319 -2.488 1.00 97.25 163 PHE A N 1
ATOM 1338 C CA . PHE A 1 163 ? -3.219 -3.355 -2.593 1.00 97.25 163 PHE A CA 1
ATOM 1339 C C . PHE A 1 163 ? -3.801 -4.706 -3.022 1.00 97.25 163 PHE A C 1
ATOM 1341 O O . PHE A 1 163 ? -3.188 -5.381 -3.845 1.00 97.25 163 PHE A O 1
ATOM 1348 N N . GLU A 1 164 ? -4.989 -5.069 -2.532 1.00 96.44 164 GLU A N 1
ATOM 1349 C CA . GLU A 1 164 ? -5.714 -6.267 -2.986 1.00 96.44 164 GLU A CA 1
ATOM 1350 C C . GLU A 1 164 ? -6.016 -6.177 -4.489 1.00 96.44 164 GLU A C 1
ATOM 1352 O O . GLU A 1 164 ? -5.673 -7.069 -5.260 1.00 96.44 164 GLU A O 1
ATOM 1357 N N . GLU A 1 165 ? -6.546 -5.040 -4.946 1.00 96.00 165 GLU A N 1
ATOM 1358 C CA . GLU A 1 165 ? -6.814 -4.821 -6.368 1.00 96.00 165 GLU A CA 1
ATOM 1359 C C . GLU A 1 165 ? -5.528 -4.797 -7.214 1.00 96.00 165 GLU A C 1
ATOM 1361 O O . GLU A 1 165 ? -5.549 -5.165 -8.391 1.00 96.00 165 GLU A O 1
ATOM 1366 N N . LEU A 1 166 ? -4.398 -4.337 -6.660 1.00 96.81 166 LEU A N 1
ATOM 1367 C CA . LEU A 1 166 ? -3.106 -4.420 -7.347 1.00 96.81 166 LEU A CA 1
ATOM 1368 C C . LEU A 1 166 ? -2.677 -5.876 -7.528 1.00 96.81 166 LEU A C 1
ATOM 1370 O O . LEU A 1 166 ? -2.223 -6.238 -8.614 1.00 96.81 166 LEU A O 1
ATOM 1374 N N . GLU A 1 167 ? -2.854 -6.706 -6.502 1.00 96.56 167 GLU A N 1
ATOM 1375 C CA . GLU A 1 167 ? -2.587 -8.136 -6.597 1.00 96.56 167 GLU A CA 1
ATOM 1376 C C . GLU A 1 167 ? -3.414 -8.783 -7.712 1.00 96.56 167 GLU A C 1
ATOM 1378 O O . GLU A 1 167 ? -2.858 -9.455 -8.583 1.00 96.56 167 GLU A O 1
ATOM 1383 N N . GLU A 1 168 ? -4.723 -8.525 -7.738 1.00 95.50 168 GLU A N 1
ATOM 1384 C CA . GLU A 1 168 ? -5.630 -9.047 -8.763 1.00 95.50 168 GLU A CA 1
ATOM 1385 C C . GLU A 1 168 ? -5.219 -8.609 -10.176 1.00 95.50 168 GLU A C 1
ATOM 1387 O O . GLU A 1 168 ? -5.193 -9.422 -11.106 1.00 95.50 168 GLU A O 1
ATOM 1392 N N . ARG A 1 169 ? -4.844 -7.333 -10.351 1.00 95.31 169 ARG A N 1
ATOM 1393 C CA . ARG A 1 169 ? -4.368 -6.814 -11.642 1.00 95.31 169 ARG A CA 1
ATOM 1394 C C . ARG A 1 169 ? -3.103 -7.523 -12.107 1.00 95.31 169 ARG A C 1
ATOM 1396 O O . ARG A 1 169 ? -3.029 -7.896 -13.276 1.00 95.31 169 ARG A O 1
ATOM 1403 N N . LEU A 1 170 ? -2.128 -7.724 -11.221 1.00 95.75 170 LEU A N 1
ATOM 1404 C CA . LEU A 1 170 ? -0.891 -8.430 -11.559 1.00 95.75 170 LEU A CA 1
ATOM 1405 C C . LEU A 1 170 ? -1.173 -9.891 -11.926 1.00 95.75 170 LEU A C 1
ATOM 1407 O O . LEU A 1 170 ? -0.705 -10.366 -12.958 1.00 95.75 170 LEU A O 1
ATOM 1411 N N . GLN A 1 171 ? -2.008 -10.588 -11.155 1.00 93.50 171 GLN A N 1
ATOM 1412 C CA . GLN A 1 171 ? -2.407 -11.961 -11.476 1.00 93.50 171 GLN A CA 1
ATOM 1413 C C . GLN A 1 171 ? -3.086 -12.055 -12.851 1.00 93.50 171 GLN A C 1
ATOM 1415 O O . GLN A 1 171 ? -2.788 -12.958 -13.633 1.00 93.50 171 GLN A O 1
ATOM 1420 N N . ALA A 1 172 ? -3.948 -11.093 -13.192 1.00 92.56 172 ALA A N 1
ATOM 1421 C CA . ALA A 1 172 ? -4.603 -11.037 -14.496 1.00 92.56 172 ALA A CA 1
ATOM 1422 C C . ALA A 1 172 ? -3.635 -10.768 -15.665 1.00 92.56 172 ALA A C 1
ATOM 1424 O O . ALA A 1 172 ? -3.964 -11.087 -16.809 1.00 92.56 172 ALA A O 1
ATOM 1425 N N . MET A 1 173 ? -2.460 -10.185 -15.410 1.00 90.31 173 MET A N 1
ATOM 1426 C CA . MET A 1 173 ? -1.420 -9.985 -16.426 1.00 90.31 173 MET A CA 1
ATOM 1427 C C . MET A 1 173 ? -0.652 -11.263 -16.738 1.00 90.31 173 MET A C 1
ATOM 1429 O O . MET A 1 173 ? -0.378 -11.510 -17.904 1.00 90.31 173 MET A O 1
ATOM 1433 N N . ALA A 1 174 ? -0.362 -12.096 -15.736 1.00 81.44 174 ALA A N 1
ATOM 1434 C CA . ALA A 1 174 ? 0.324 -13.377 -15.942 1.00 81.44 174 ALA A CA 1
ATOM 1435 C C . ALA A 1 174 ? -0.488 -14.405 -16.747 1.00 81.44 174 ALA A C 1
ATOM 1437 O O . ALA A 1 174 ? 0.067 -15.396 -17.215 1.00 81.44 174 ALA A O 1
ATOM 1438 N N . LEU A 1 175 ? -1.802 -14.208 -16.866 1.00 77.25 175 LEU A N 1
ATOM 1439 C CA . LEU A 1 175 ? -2.705 -15.111 -17.581 1.00 77.25 175 LEU A CA 1
ATOM 1440 C C . LEU A 1 175 ? -2.898 -14.744 -19.063 1.00 77.25 175 LEU A C 1
ATOM 1442 O O . LEU A 1 175 ? -3.659 -15.428 -19.751 1.00 77.25 175 LEU A O 1
ATOM 1446 N N . LYS A 1 176 ? -2.272 -13.663 -19.540 1.00 60.03 176 LYS A N 1
ATOM 1447 C CA . LYS A 1 176 ? -2.345 -13.195 -20.932 1.00 60.03 176 LYS A CA 1
ATOM 1448 C C . LYS A 1 176 ? -1.134 -13.649 -21.732 1.00 60.03 176 LYS A C 1
ATOM 1450 O O . LYS A 1 176 ? -1.343 -13.948 -22.928 1.00 60.03 176 LYS A O 1
#

Secondary structure (DSSP, 8-state):
-HHHHHHHHHHHHHHHHHHSGGG-SSPBPPPPTT--EE-SB-HHHHHHHHHHHHHHSSB-HHHHHHHHHHHHHHHHHHHTTSS-EETTSPPTT--SSBTTTTBS--SSTTGGGGEEEEEEEEETTEEEEEEEE-S-TTTTT--EEEEEEEETTEEEEEEEHHHHHHHHHHHHHHT-

Sequence (176 aa):
MIVLLLQNLIREVYHWESTHRSQGDFIPAQIAQDESFFHNLDMANHEKKSNEIARSGFFTTDFVNLYDKLGLLIDHYLTERIFIWESGNQPPFGNGANVWCNCQDTPSEDFYKNIVIKNIVITDDVAHFSWSWNANANWDDFSYQVEAQKENGTWKIVSLQGFEELEERLQAMALK

Organism: NCBI:txid28188

pLDDT: mean 92.43, std 7.59, range [56.41, 98.69]